Protein AF-A0A847H718-F1 (afdb_monomer_lite)

Secondary structure (DSSP, 8-state):
--HHHHHHHHHHHHHS-S-GGG-TTEEEEEEEE-----TT--SEEEEEEEEETTEEEEEEEEE-TT--EEEE-------HHHHSS--

Foldseek 3Di:
DDQLVLQQLCCCVPPVGSDQVVVVFWDDKDWDAPPDPPPPARWIKIWTWGDDPPDTDIWIWTQHPVRDIDTDDPDDPCPPVNVVPDD

Structure (mmCIF, N/CA/C/O backbone):
data_AF-A0A847H718-F1
#
_entry.id   AF-A0A847H718-F1
#
loop_
_atom_site.group_PDB
_atom_site.id
_atom_site.type_symbol
_atom_site.label_atom_id
_atom_site.label_alt_id
_atom_site.label_comp_id
_atom_site.label_asym_id
_atom_site.label_entity_id
_atom_site.label_seq_id
_atom_site.pdbx_PDB_ins_code
_atom_site.Cartn_x
_atom_site.Cartn_y
_atom_site.Cartn_z
_atom_site.occupancy
_atom_site.B_iso_or_equiv
_atom_site.auth_seq_id
_atom_site.auth_comp_id
_atom_site.auth_asym_id
_atom_site.auth_atom_id
_atom_site.pdbx_PDB_model_num
ATOM 1 N N . MET A 1 1 ? 9.572 1.579 -13.530 1.00 75.00 1 MET A N 1
ATOM 2 C CA . MET A 1 1 ? 8.309 1.531 -12.772 1.00 75.00 1 MET A CA 1
ATOM 3 C C . MET A 1 1 ? 8.144 2.847 -12.036 1.00 75.00 1 MET A C 1
ATOM 5 O O . MET A 1 1 ? 9.138 3.356 -11.529 1.00 75.00 1 MET A O 1
ATOM 9 N N . ASP A 1 2 ? 6.939 3.408 -12.024 1.00 85.69 2 ASP A N 1
ATOM 10 C CA . ASP A 1 2 ? 6.611 4.627 -11.274 1.00 85.69 2 ASP A CA 1
ATOM 11 C C . ASP A 1 2 ? 5.867 4.315 -9.958 1.00 85.69 2 ASP A C 1
ATOM 13 O O . ASP A 1 2 ? 5.489 3.173 -9.688 1.00 85.69 2 ASP A O 1
ATOM 17 N N . ARG A 1 3 ? 5.693 5.338 -9.109 1.00 86.94 3 ARG A N 1
ATOM 18 C CA . ARG A 1 3 ? 5.069 5.195 -7.781 1.00 86.94 3 ARG A CA 1
ATOM 19 C C . ARG A 1 3 ? 3.610 4.758 -7.863 1.00 86.94 3 ARG A C 1
ATOM 21 O O . ARG A 1 3 ? 3.167 3.980 -7.026 1.00 86.94 3 ARG A O 1
ATOM 28 N N . GLU A 1 4 ? 2.882 5.225 -8.871 1.00 90.44 4 GLU A N 1
ATOM 29 C CA . GLU A 1 4 ? 1.471 4.894 -9.055 1.00 90.44 4 GLU A CA 1
ATOM 30 C C . GLU A 1 4 ? 1.304 3.411 -9.416 1.00 90.44 4 GLU A C 1
ATOM 32 O O . GLU A 1 4 ? 0.446 2.725 -8.863 1.00 90.44 4 GLU A O 1
ATOM 37 N N . GLN A 1 5 ? 2.169 2.886 -10.286 1.00 89.94 5 GLN A N 1
ATOM 38 C CA . GLN A 1 5 ? 2.216 1.464 -10.624 1.00 89.94 5 GLN A CA 1
ATOM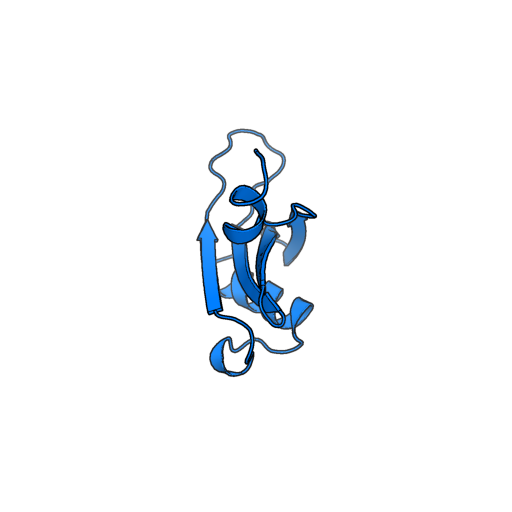 39 C C . GLN A 1 5 ? 2.532 0.591 -9.407 1.00 89.94 5 GLN A C 1
ATOM 41 O O . GLN A 1 5 ? 1.867 -0.423 -9.203 1.00 89.94 5 GLN A O 1
ATOM 46 N N . ALA A 1 6 ? 3.506 0.990 -8.582 1.00 88.75 6 ALA A N 1
ATOM 47 C CA . ALA A 1 6 ? 3.847 0.258 -7.364 1.00 88.75 6 ALA A CA 1
ATOM 48 C C . ALA A 1 6 ? 2.650 0.173 -6.405 1.00 88.75 6 ALA A C 1
ATOM 50 O O . ALA A 1 6 ? 2.328 -0.913 -5.928 1.00 88.75 6 ALA A O 1
ATOM 51 N N . VAL A 1 7 ? 1.937 1.284 -6.191 1.00 91.31 7 VAL A N 1
ATOM 52 C CA . VAL A 1 7 ? 0.717 1.305 -5.372 1.00 91.31 7 VAL A CA 1
ATOM 53 C C . VAL A 1 7 ? -0.344 0.366 -5.942 1.00 91.31 7 VAL A C 1
ATOM 55 O O . VAL A 1 7 ? -0.855 -0.472 -5.206 1.00 91.31 7 VAL A O 1
ATOM 58 N N . LYS A 1 8 ? -0.634 0.431 -7.248 1.00 92.69 8 LYS A N 1
ATOM 59 C CA . LYS A 1 8 ? -1.634 -0.449 -7.881 1.00 92.69 8 LYS A CA 1
ATOM 60 C C . LYS A 1 8 ? -1.314 -1.929 -7.685 1.00 92.69 8 LYS A C 1
ATOM 62 O O . LYS A 1 8 ? -2.211 -2.687 -7.333 1.00 92.69 8 LYS A O 1
ATOM 67 N N . ILE A 1 9 ? -0.048 -2.324 -7.846 1.00 90.12 9 ILE A N 1
ATOM 68 C CA . ILE A 1 9 ? 0.401 -3.707 -7.617 1.00 90.12 9 ILE A CA 1
ATOM 69 C C . ILE A 1 9 ? 0.134 -4.135 -6.169 1.00 90.12 9 ILE A C 1
ATOM 71 O O . ILE A 1 9 ? -0.330 -5.251 -5.936 1.00 90.12 9 ILE A O 1
ATOM 75 N N . ILE A 1 10 ? 0.430 -3.270 -5.193 1.00 90.12 10 ILE A N 1
ATOM 76 C CA . ILE A 1 10 ? 0.189 -3.575 -3.779 1.00 90.12 10 ILE A CA 1
ATOM 77 C C . ILE A 1 10 ? -1.304 -3.710 -3.495 1.00 90.12 10 ILE A C 1
ATOM 79 O O . ILE A 1 10 ? -1.709 -4.701 -2.890 1.00 90.12 10 ILE A O 1
ATOM 83 N N . LEU A 1 11 ? -2.120 -2.757 -3.946 1.00 90.56 11 LEU A N 1
ATOM 84 C CA . LEU A 1 11 ? -3.558 -2.780 -3.687 1.00 90.56 11 LEU A CA 1
ATOM 85 C C . LEU A 1 11 ? -4.217 -4.008 -4.330 1.00 90.56 11 LEU A C 1
ATOM 87 O O . LEU A 1 11 ? -4.943 -4.737 -3.651 1.00 90.56 11 LEU A O 1
ATOM 91 N N . GLU A 1 12 ? -3.874 -4.312 -5.587 1.00 89.06 12 GLU A N 1
ATOM 92 C CA . GLU A 1 12 ? -4.385 -5.487 -6.297 1.00 89.06 12 GLU A CA 1
ATOM 93 C C . GLU A 1 12 ? -4.016 -6.780 -5.561 1.00 89.06 12 GLU A C 1
ATOM 95 O O . GLU A 1 12 ? -4.867 -7.640 -5.342 1.00 89.06 12 GLU A O 1
ATOM 100 N N . LYS A 1 13 ? -2.762 -6.91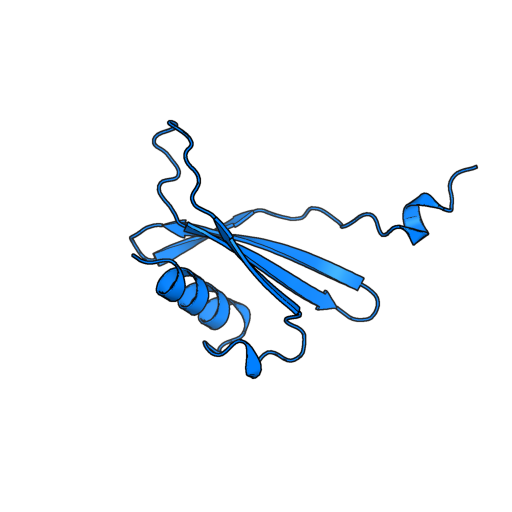6 -5.113 1.00 86.50 13 LYS A N 1
ATOM 101 C CA . LYS A 1 13 ? -2.310 -8.118 -4.398 1.00 86.50 13 LYS A CA 1
ATOM 102 C C . LYS A 1 13 ? -2.893 -8.247 -2.994 1.00 86.50 13 LYS A C 1
ATOM 104 O O . LYS A 1 13 ? -3.128 -9.369 -2.548 1.00 86.50 13 LYS A O 1
ATOM 109 N N . ARG A 1 14 ? -3.078 -7.135 -2.277 1.00 85.56 14 ARG A N 1
ATOM 110 C CA . ARG A 1 14 ? -3.501 -7.129 -0.868 1.00 85.56 14 ARG A CA 1
ATOM 111 C C . ARG A 1 14 ? -5.017 -7.183 -0.698 1.00 85.56 14 ARG A C 1
ATOM 113 O O . ARG A 1 14 ? -5.488 -7.829 0.240 1.00 85.56 14 ARG A O 1
ATOM 120 N N . PHE A 1 15 ? -5.756 -6.508 -1.574 1.00 87.31 15 PHE A N 1
ATOM 121 C CA . PHE A 1 15 ? -7.203 -6.310 -1.458 1.00 87.31 15 PHE A CA 1
ATOM 122 C C . PHE A 1 15 ? -7.992 -6.829 -2.665 1.00 87.31 15 PHE A C 1
ATOM 124 O O . PHE A 1 15 ? -9.214 -6.912 -2.586 1.00 87.31 15 PHE A O 1
ATOM 131 N N . GLY A 1 16 ? -7.327 -7.203 -3.765 1.00 87.94 16 GLY A N 1
ATOM 132 C CA . GLY A 1 16 ? -8.002 -7.606 -5.003 1.00 87.94 16 GLY A CA 1
ATOM 133 C C . GLY A 1 16 ? -8.601 -6.437 -5.791 1.00 87.94 16 GLY A C 1
ATOM 134 O O . GLY A 1 16 ? -9.374 -6.674 -6.715 1.00 87.94 16 GLY A O 1
ATOM 135 N N . ASP A 1 17 ? -8.261 -5.195 -5.433 1.00 91.12 17 ASP A N 1
ATOM 136 C CA . ASP A 1 17 ? -8.731 -3.965 -6.077 1.00 91.12 17 ASP A CA 1
ATOM 137 C C . ASP A 1 17 ? -7.557 -2.989 -6.240 1.00 91.12 17 ASP A C 1
ATOM 139 O O . ASP A 1 17 ? -6.642 -2.973 -5.425 1.00 91.12 17 ASP A O 1
ATOM 143 N N . VAL A 1 18 ? -7.564 -2.177 -7.293 1.00 91.25 18 VAL A N 1
ATOM 144 C CA . VAL A 1 18 ? -6.529 -1.168 -7.579 1.00 91.25 18 VAL A CA 1
ATOM 145 C C . VAL A 1 18 ? -6.922 0.230 -7.109 1.00 91.25 18 VAL A C 1
ATOM 147 O O . VAL A 1 18 ? -6.076 1.125 -7.091 1.00 91.25 18 VAL A O 1
ATOM 150 N N . SER A 1 19 ? -8.194 0.431 -6.764 1.00 91.88 19 SER A N 1
ATOM 151 C CA . SER A 1 19 ? -8.759 1.724 -6.395 1.00 91.88 19 SER A CA 1
ATOM 152 C C . SER A 1 19 ? -8.790 1.886 -4.869 1.00 91.88 19 SER A C 1
ATOM 154 O O . SER A 1 19 ? -9.570 1.201 -4.207 1.00 91.88 19 SER A O 1
ATOM 156 N N . PRO A 1 20 ? -8.006 2.817 -4.285 1.00 89.06 20 PRO A N 1
ATOM 157 C CA . PRO A 1 20 ? -7.976 3.055 -2.837 1.00 89.06 20 PRO A CA 1
ATOM 158 C C . PRO A 1 20 ? -9.353 3.341 -2.227 1.00 89.06 20 PRO A C 1
ATOM 160 O O . PRO A 1 20 ? -9.659 2.891 -1.131 1.00 89.06 20 PRO A O 1
ATOM 163 N N . GLU A 1 21 ? -10.195 4.068 -2.962 1.00 91.38 21 GLU A N 1
ATOM 164 C CA . GLU A 1 21 ? -11.553 4.462 -2.563 1.00 91.38 21 GLU A CA 1
ATOM 165 C C . GLU A 1 21 ? -12.516 3.284 -2.355 1.00 91.38 21 GLU A C 1
ATOM 167 O O . GLU A 1 21 ? -13.501 3.419 -1.630 1.00 91.38 21 GLU A O 1
ATOM 172 N N . ASN A 1 22 ? -12.216 2.124 -2.945 1.00 92.62 22 ASN A N 1
ATOM 173 C CA . ASN A 1 22 ? -13.002 0.905 -2.774 1.00 92.62 22 ASN A CA 1
ATOM 174 C C . ASN A 1 22 ? -12.560 0.082 -1.556 1.00 92.62 22 ASN A C 1
ATOM 176 O O . ASN A 1 22 ? -13.192 -0.928 -1.246 1.00 92.62 22 ASN A O 1
ATOM 180 N N . ILE A 1 23 ? -11.484 0.483 -0.871 1.00 91.12 23 ILE A N 1
ATOM 181 C CA . ILE A 1 23 ? -10.902 -0.257 0.248 1.00 91.12 23 ILE A CA 1
ATOM 182 C C . ILE A 1 23 ? -11.336 0.435 1.549 1.00 91.12 23 ILE A C 1
ATOM 184 O O . ILE A 1 23 ? -10.719 1.410 1.975 1.00 91.12 23 ILE A O 1
ATOM 188 N N . PRO A 1 24 ? -12.410 -0.042 2.208 1.00 88.94 24 PRO A N 1
ATOM 189 C CA . PRO A 1 24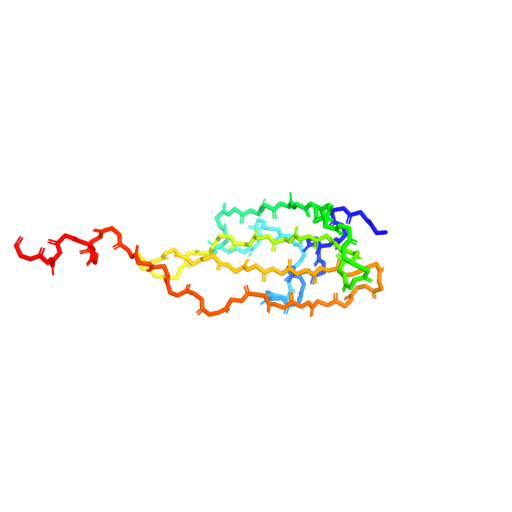 ? -13.098 0.704 3.266 1.00 88.94 24 PRO A CA 1
ATOM 190 C C . PRO A 1 24 ? -12.261 0.914 4.533 1.00 88.94 24 PRO A C 1
ATOM 192 O O . PRO A 1 24 ? -12.577 1.778 5.345 1.00 88.94 24 PRO A O 1
ATOM 195 N N . ASN A 1 25 ? -11.225 0.104 4.729 1.00 90.62 25 ASN A N 1
ATOM 196 C CA . ASN A 1 25 ? -10.340 0.151 5.882 1.00 90.62 25 ASN A CA 1
ATOM 197 C C . ASN A 1 25 ? -8.977 0.788 5.581 1.00 90.62 25 ASN A C 1
ATOM 199 O O . ASN A 1 25 ? -8.145 0.864 6.482 1.00 90.62 25 ASN A O 1
ATOM 203 N N . LEU A 1 26 ? -8.733 1.241 4.351 1.00 92.38 26 LEU A N 1
ATOM 204 C CA . LEU A 1 26 ? -7.501 1.930 3.990 1.00 92.38 26 LEU A CA 1
ATOM 205 C C . LEU A 1 26 ? -7.616 3.411 4.353 1.00 92.38 26 LEU A C 1
ATOM 207 O O . LEU A 1 26 ? -8.485 4.121 3.854 1.00 92.38 26 LEU A O 1
ATOM 211 N N . LEU A 1 27 ? -6.741 3.867 5.242 1.00 91.44 27 LEU A N 1
ATOM 212 C CA . LEU A 1 27 ? -6.729 5.242 5.734 1.00 91.44 27 LEU A CA 1
ATOM 213 C C . LEU A 1 27 ? -5.786 6.119 4.911 1.00 91.44 27 LEU A C 1
ATOM 215 O O . LEU A 1 27 ? -6.129 7.250 4.574 1.00 91.44 27 LEU A O 1
ATOM 219 N N . GLU A 1 28 ? -4.599 5.602 4.592 1.00 91.81 28 GLU A N 1
ATOM 220 C CA . GLU A 1 28 ? -3.546 6.365 3.925 1.00 91.81 28 GLU A CA 1
ATOM 221 C C . GLU A 1 28 ? -2.614 5.443 3.129 1.00 91.81 28 GLU A C 1
ATOM 223 O O . GLU A 1 28 ? -2.403 4.280 3.486 1.00 91.81 28 GLU A O 1
ATOM 228 N N . ILE A 1 29 ? -2.048 5.981 2.046 1.00 92.38 29 ILE A N 1
ATOM 229 C CA . ILE A 1 29 ? -1.001 5.339 1.252 1.00 92.38 29 ILE A CA 1
ATOM 230 C C . ILE A 1 29 ? 0.179 6.299 1.172 1.00 92.38 29 ILE A C 1
ATOM 232 O O . ILE A 1 29 ? 0.059 7.388 0.609 1.00 92.38 29 ILE A O 1
ATOM 236 N N . ASN A 1 30 ? 1.330 5.860 1.664 1.00 90.75 30 ASN A N 1
ATOM 237 C CA . ASN A 1 30 ? 2.582 6.595 1.581 1.00 90.75 30 ASN A CA 1
ATOM 238 C C . ASN A 1 30 ? 3.549 5.885 0.636 1.00 90.75 30 ASN A C 1
ATOM 240 O O . ASN A 1 30 ? 3.634 4.660 0.619 1.00 90.75 30 ASN A O 1
ATOM 244 N N . THR A 1 31 ? 4.298 6.650 -0.158 1.00 89.19 31 THR A N 1
ATOM 245 C CA . THR A 1 31 ? 5.312 6.096 -1.068 1.00 89.19 31 THR A CA 1
ATOM 246 C C . THR A 1 31 ? 6.658 6.756 -0.842 1.00 89.19 31 THR A C 1
ATOM 248 O O . THR A 1 31 ? 6.735 7.985 -0.786 1.00 89.19 31 THR A O 1
ATOM 251 N N . PHE A 1 32 ? 7.720 5.963 -0.796 1.00 85.31 32 PHE A N 1
ATOM 252 C CA . PHE A 1 32 ? 9.089 6.433 -0.619 1.00 85.31 32 PHE A CA 1
ATOM 253 C C . PHE A 1 32 ? 10.043 5.694 -1.560 1.00 85.31 32 PHE A C 1
ATOM 255 O O . PHE A 1 32 ? 9.754 4.604 -2.048 1.00 85.31 32 PHE A O 1
ATOM 262 N N . VAL A 1 33 ? 11.172 6.322 -1.872 1.00 76.75 33 VAL A N 1
ATOM 263 C CA . VAL A 1 33 ? 12.255 5.701 -2.641 1.00 76.75 33 VAL A CA 1
ATOM 264 C C . VAL A 1 33 ? 13.384 5.470 -1.650 1.00 76.75 33 VAL A C 1
ATOM 266 O O . VAL A 1 33 ? 13.772 6.409 -0.959 1.00 76.75 33 VAL A O 1
ATOM 269 N N . SER A 1 34 ? 13.849 4.228 -1.519 1.00 63.16 34 SER A N 1
ATOM 270 C CA . SER A 1 34 ? 15.039 3.945 -0.718 1.00 63.16 34 SER A CA 1
ATOM 271 C C . SER A 1 34 ? 16.255 4.415 -1.516 1.00 63.16 34 SER A C 1
ATOM 273 O O . SER A 1 34 ? 16.530 3.887 -2.591 1.00 63.16 34 SER A O 1
ATOM 275 N N . ASP A 1 35 ? 16.926 5.454 -1.017 1.00 56.28 35 ASP A N 1
ATOM 276 C CA . ASP A 1 35 ? 18.180 5.996 -1.562 1.00 56.28 35 ASP A CA 1
ATOM 277 C C . ASP A 1 35 ? 19.414 5.244 -1.018 1.00 56.28 35 ASP A C 1
ATOM 279 O O . ASP A 1 35 ? 20.536 5.755 -1.073 1.00 56.28 35 ASP A O 1
ATOM 283 N N . ASP A 1 36 ? 19.240 4.042 -0.455 1.00 51.53 36 ASP A N 1
ATOM 284 C CA . ASP A 1 36 ? 20.375 3.297 0.082 1.00 51.53 36 ASP A CA 1
ATOM 285 C C . ASP A 1 36 ? 21.283 2.816 -1.056 1.00 51.53 36 ASP A C 1
ATOM 287 O O . ASP A 1 36 ? 20.892 2.048 -1.932 1.00 51.53 36 ASP A O 1
ATOM 291 N N . ASN A 1 37 ? 22.541 3.262 -0.996 1.00 48.69 37 ASN A N 1
ATOM 292 C CA . ASN A 1 37 ? 23.683 2.843 -1.820 1.00 48.69 37 ASN A CA 1
ATOM 293 C C . ASN A 1 37 ? 24.043 1.344 -1.668 1.00 48.69 37 ASN A C 1
ATOM 295 O O . ASN A 1 37 ? 25.138 0.933 -2.048 1.00 48.69 37 ASN A O 1
ATOM 299 N N . ASP A 1 38 ? 23.155 0.532 -1.098 1.00 49.34 38 ASP A N 1
ATOM 300 C CA . ASP A 1 38 ? 23.286 -0.913 -0.986 1.00 49.34 38 ASP A CA 1
ATOM 301 C C . ASP A 1 38 ? 22.564 -1.552 -2.182 1.00 49.34 38 ASP A C 1
ATOM 303 O O . ASP A 1 38 ? 21.351 -1.430 -2.346 1.00 49.34 38 ASP A O 1
ATOM 307 N N . GLU A 1 39 ? 23.321 -2.236 -3.043 1.00 45.94 39 GLU A N 1
ATOM 308 C CA . GLU A 1 39 ? 22.933 -2.781 -4.360 1.00 45.94 39 GLU A CA 1
ATOM 309 C C . GLU A 1 39 ? 21.730 -3.756 -4.365 1.00 45.94 39 GLU A C 1
ATOM 311 O O . GLU A 1 39 ? 21.399 -4.331 -5.401 1.00 45.94 39 GLU A O 1
ATOM 316 N N . SER A 1 40 ? 21.053 -3.970 -3.235 1.00 50.25 40 SER A N 1
ATOM 317 C CA . SER A 1 40 ? 20.070 -5.043 -3.061 1.00 50.25 40 SER A CA 1
ATOM 318 C C . SER A 1 40 ? 18.601 -4.607 -3.029 1.00 50.25 40 SER A C 1
ATOM 320 O O . SER A 1 40 ? 17.736 -5.480 -2.988 1.00 50.25 40 SER A O 1
ATOM 322 N N . ALA A 1 41 ? 18.271 -3.311 -3.082 1.00 53.88 41 ALA A N 1
ATOM 323 C CA . ALA A 1 41 ? 16.872 -2.885 -2.954 1.00 53.88 41 ALA A CA 1
ATOM 324 C C . ALA A 1 41 ? 16.501 -1.647 -3.792 1.00 53.88 41 ALA A C 1
ATOM 326 O O . ALA A 1 41 ? 15.893 -0.698 -3.300 1.00 53.88 41 ALA A O 1
ATOM 327 N N . MET A 1 42 ? 16.832 -1.653 -5.088 1.00 64.56 42 MET A N 1
ATOM 328 C CA . MET A 1 42 ? 16.316 -0.649 -6.026 1.00 64.56 42 MET A CA 1
ATOM 329 C C . MET A 1 42 ? 14.816 -0.872 -6.256 1.00 64.56 42 MET A C 1
ATOM 331 O O . MET A 1 42 ? 14.430 -1.550 -7.201 1.00 64.56 42 MET A O 1
ATOM 335 N N . GLY A 1 43 ? 13.964 -0.330 -5.389 1.00 76.69 43 GLY A N 1
ATOM 336 C CA . GLY A 1 43 ? 12.512 -0.483 -5.464 1.00 76.69 43 GLY A CA 1
ATOM 337 C C . GLY A 1 43 ? 11.756 0.682 -4.828 1.00 76.69 43 GLY A C 1
ATOM 338 O O . GLY A 1 43 ? 12.318 1.481 -4.081 1.00 76.69 43 GLY A O 1
ATOM 339 N N . ILE A 1 44 ? 10.465 0.783 -5.133 1.00 86.12 44 ILE A N 1
ATOM 340 C CA . ILE A 1 44 ? 9.558 1.775 -4.553 1.00 86.12 44 ILE A CA 1
ATOM 341 C C . ILE A 1 44 ? 8.961 1.188 -3.277 1.00 86.12 44 ILE A C 1
ATOM 343 O O . ILE A 1 44 ? 8.297 0.152 -3.321 1.00 86.12 44 ILE A O 1
ATOM 347 N N . GLY A 1 45 ? 9.199 1.857 -2.153 1.00 87.56 45 GLY A N 1
ATOM 348 C CA . GLY A 1 45 ? 8.540 1.578 -0.887 1.00 87.56 45 GLY A CA 1
ATOM 349 C C . GLY A 1 45 ? 7.105 2.098 -0.896 1.00 87.56 45 GLY A C 1
ATOM 350 O O . GLY A 1 45 ? 6.854 3.230 -1.314 1.00 87.56 45 GLY A O 1
ATOM 351 N N . VAL A 1 46 ? 6.165 1.275 -0.445 1.00 88.56 46 VAL A N 1
ATOM 352 C CA . VAL A 1 46 ? 4.746 1.594 -0.278 1.00 88.56 46 VAL A CA 1
ATOM 353 C C . VAL A 1 46 ? 4.353 1.225 1.147 1.00 88.56 46 VAL A C 1
ATOM 355 O O . VAL A 1 46 ? 4.453 0.065 1.533 1.00 88.56 46 VAL A O 1
ATOM 358 N N . GLN A 1 47 ? 3.897 2.200 1.920 1.00 90.19 47 GLN A N 1
ATOM 359 C CA . GLN A 1 47 ? 3.328 1.996 3.245 1.00 90.19 47 GLN A CA 1
ATOM 360 C C . GLN A 1 47 ? 1.811 2.161 3.165 1.00 90.19 47 GLN A C 1
ATOM 362 O O . GLN A 1 47 ? 1.315 3.163 2.646 1.00 90.19 47 GLN A O 1
ATOM 367 N N . LEU A 1 48 ? 1.084 1.178 3.685 1.00 90.62 48 LEU A N 1
ATOM 368 C CA . LEU A 1 48 ? -0.363 1.210 3.843 1.00 90.62 48 LEU A CA 1
ATOM 369 C C . LEU A 1 48 ? -0.710 1.432 5.312 1.00 90.62 48 LEU A C 1
ATOM 371 O O . LEU A 1 48 ? -0.259 0.675 6.172 1.00 90.62 48 LEU A O 1
ATOM 375 N N . VAL A 1 49 ? -1.547 2.429 5.585 1.00 90.56 49 VAL A N 1
ATOM 376 C CA . VAL A 1 49 ? -2.130 2.658 6.911 1.00 90.56 49 VAL A CA 1
ATOM 377 C C . VAL A 1 49 ? -3.552 2.114 6.894 1.00 90.56 49 VAL A C 1
ATOM 379 O O . VAL A 1 49 ? -4.403 2.619 6.161 1.00 90.56 49 VAL A O 1
ATOM 382 N N . ILE A 1 50 ? -3.815 1.067 7.672 1.00 89.75 50 ILE A N 1
ATOM 383 C CA . ILE A 1 50 ? -5.065 0.300 7.631 1.00 89.75 50 ILE A CA 1
ATOM 384 C C . ILE A 1 50 ? -5.727 0.320 9.010 1.00 89.75 50 ILE A C 1
ATOM 386 O O . ILE A 1 50 ? -5.074 0.131 10.034 1.00 89.75 50 ILE A O 1
ATOM 390 N N . SER A 1 51 ? -7.042 0.519 9.046 1.00 89.25 51 SER A N 1
ATOM 391 C CA . SER A 1 51 ? -7.854 0.338 10.248 1.00 89.25 51 SER A CA 1
ATOM 392 C C . SER A 1 51 ? -8.287 -1.125 10.393 1.00 89.25 51 SER A C 1
ATOM 394 O O . SER A 1 51 ? -8.984 -1.665 9.537 1.00 89.25 51 SER A O 1
ATOM 396 N N . GLU A 1 52 ? -7.920 -1.771 11.498 1.00 83.62 52 GLU A N 1
ATOM 397 C CA . GLU A 1 52 ? -8.451 -3.082 11.891 1.00 83.62 52 GLU A CA 1
ATOM 398 C C . GLU A 1 52 ? -9.147 -2.962 13.252 1.00 83.62 52 GLU A C 1
ATOM 400 O O . GLU A 1 52 ? -8.523 -2.969 14.314 1.00 83.62 52 GLU A O 1
ATOM 405 N N . GLY A 1 53 ? -10.476 -2.824 13.220 1.00 83.81 53 GLY A N 1
ATOM 406 C CA . GLY A 1 53 ? -11.290 -2.659 14.424 1.00 83.81 53 GLY A CA 1
ATOM 407 C C . GLY A 1 53 ? -10.981 -1.348 15.151 1.00 83.81 53 GLY A C 1
ATOM 408 O O . GLY A 1 53 ? -11.177 -0.270 14.600 1.00 83.81 53 GLY A O 1
ATOM 409 N N . GLU A 1 54 ? -10.518 -1.437 16.400 1.00 81.81 54 GLU A N 1
ATOM 410 C CA . GLU A 1 54 ? -10.092 -0.265 17.183 1.00 81.81 54 GLU A CA 1
ATOM 411 C C . GLU A 1 54 ? -8.622 0.125 16.958 1.00 81.81 54 GLU A C 1
ATOM 413 O O . GLU A 1 54 ? -8.158 1.112 17.535 1.00 81.81 54 GLU A O 1
ATOM 418 N N . SER A 1 55 ? -7.883 -0.644 16.157 1.00 82.62 55 SER A N 1
ATOM 419 C CA . SER A 1 55 ? -6.444 -0.483 15.960 1.00 82.62 55 SER A CA 1
ATOM 420 C C . SER A 1 55 ? -6.108 0.064 14.573 1.00 82.62 55 SER A C 1
ATOM 422 O O . SER A 1 55 ? -6.861 -0.099 13.611 1.00 82.62 55 SER A O 1
ATOM 424 N N . VAL A 1 56 ? -4.946 0.712 14.480 1.00 87.00 56 VAL A N 1
ATOM 425 C CA . VAL A 1 56 ? -4.339 1.157 13.220 1.00 87.00 56 VAL A CA 1
ATOM 426 C C . VAL A 1 56 ? -3.052 0.372 13.012 1.00 87.00 56 VAL A C 1
ATOM 428 O O . VAL A 1 56 ? -2.215 0.302 13.913 1.00 87.00 56 VAL A O 1
ATOM 431 N N . ILE A 1 57 ? -2.912 -0.229 11.836 1.00 86.06 57 ILE A N 1
ATOM 432 C CA . ILE A 1 57 ? -1.776 -1.060 11.445 1.00 86.06 57 ILE A CA 1
ATOM 433 C C . ILE A 1 57 ? -1.072 -0.388 10.274 1.00 86.06 57 IL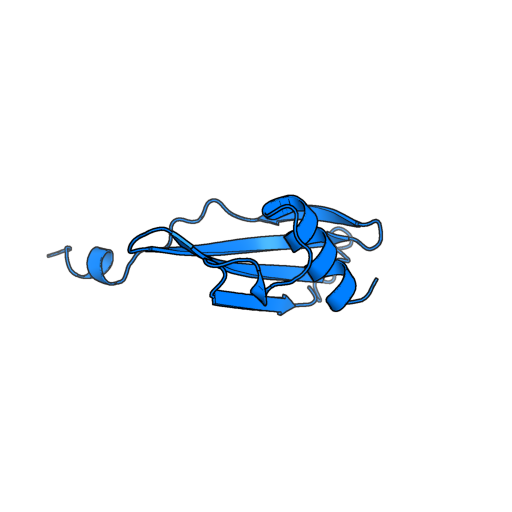E A C 1
ATOM 435 O O . ILE A 1 57 ? -1.720 0.127 9.365 1.00 86.06 57 ILE A O 1
ATOM 439 N N . ASN A 1 58 ? 0.258 -0.419 10.306 1.00 87.12 58 ASN A N 1
ATOM 440 C CA . ASN A 1 58 ? 1.100 0.043 9.213 1.00 87.12 58 ASN A CA 1
ATOM 441 C C . ASN A 1 58 ? 1.755 -1.175 8.561 1.00 87.12 58 ASN A C 1
ATOM 443 O O . ASN A 1 58 ? 2.520 -1.886 9.214 1.00 87.12 58 ASN A O 1
ATOM 447 N N . GLU A 1 59 ? 1.442 -1.419 7.293 1.00 87.69 59 GLU A N 1
ATOM 448 C CA . GLU A 1 59 ? 2.073 -2.462 6.483 1.00 87.69 59 GLU A CA 1
ATOM 449 C C . GLU A 1 59 ? 3.042 -1.797 5.500 1.00 87.69 59 GLU A C 1
ATOM 451 O O . GLU A 1 59 ? 2.649 -0.896 4.760 1.00 87.69 59 GLU A O 1
ATOM 456 N N . GLU A 1 60 ? 4.305 -2.226 5.475 1.00 88.81 60 GLU A N 1
ATOM 457 C CA . GLU A 1 60 ? 5.305 -1.699 4.545 1.00 88.81 60 GLU A CA 1
ATOM 458 C C . GLU A 1 60 ? 5.676 -2.741 3.496 1.00 88.81 60 GLU A C 1
ATOM 460 O O . GLU A 1 60 ? 5.910 -3.917 3.779 1.00 88.81 60 GLU A O 1
ATOM 465 N N . TYR A 1 61 ? 5.743 -2.290 2.252 1.00 86.19 61 TYR A N 1
ATOM 466 C CA . TYR A 1 61 ? 6.057 -3.105 1.096 1.00 86.19 61 TYR A CA 1
ATOM 467 C C . TYR A 1 61 ? 7.132 -2.436 0.262 1.00 86.19 61 TYR A C 1
ATOM 469 O O . TYR A 1 61 ? 7.192 -1.216 0.165 1.00 86.19 61 TYR A O 1
ATOM 477 N N . GLN A 1 62 ? 7.944 -3.237 -0.407 1.00 86.44 62 GLN A N 1
ATOM 478 C CA . GLN A 1 62 ? 8.887 -2.777 -1.405 1.00 86.44 62 GLN A CA 1
ATOM 479 C C . GLN A 1 62 ? 8.586 -3.460 -2.728 1.00 86.44 62 GLN A C 1
ATOM 481 O O . GLN A 1 62 ? 8.539 -4.687 -2.803 1.00 86.44 62 GLN A O 1
ATOM 486 N N . VAL A 1 63 ? 8.376 -2.656 -3.766 1.00 84.06 63 VAL A N 1
ATOM 487 C CA . VAL A 1 63 ? 8.126 -3.131 -5.124 1.00 84.06 63 VAL A CA 1
ATOM 488 C C . VAL A 1 63 ? 9.364 -2.860 -5.967 1.00 84.06 63 VAL A C 1
ATOM 490 O O . VAL A 1 63 ? 9.739 -1.706 -6.173 1.00 84.06 63 VAL A O 1
ATOM 493 N N . ASN A 1 64 ? 9.996 -3.911 -6.478 1.00 82.56 64 ASN A N 1
ATOM 494 C CA . ASN A 1 64 ? 11.115 -3.774 -7.414 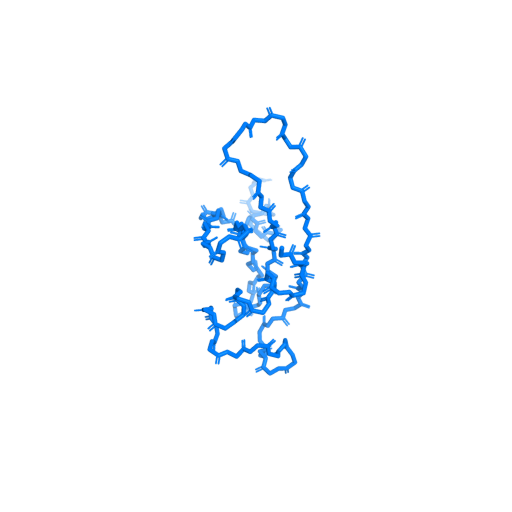1.00 82.56 64 ASN A CA 1
ATOM 495 C C . ASN A 1 64 ? 10.608 -3.467 -8.837 1.00 82.56 64 ASN A C 1
ATOM 497 O O . ASN A 1 64 ? 9.444 -3.737 -9.132 1.00 82.56 64 ASN A O 1
ATOM 501 N N . PRO A 1 65 ? 11.453 -2.946 -9.750 1.00 76.31 65 PRO A N 1
ATOM 502 C CA . PRO A 1 65 ? 11.096 -2.644 -11.137 1.00 76.31 65 PRO A CA 1
ATOM 503 C C . PRO A 1 65 ? 10.395 -3.777 -11.895 1.00 76.31 65 PRO A C 1
ATOM 505 O O . PRO A 1 65 ? 9.591 -3.489 -12.778 1.00 76.31 65 PRO A O 1
ATOM 508 N N . ASP A 1 66 ? 10.661 -5.030 -11.521 1.00 75.69 66 ASP A N 1
ATOM 509 C CA . ASP A 1 66 ? 10.044 -6.235 -12.090 1.00 75.69 66 ASP A CA 1
ATOM 510 C C . ASP A 1 66 ? 8.655 -6.568 -11.499 1.00 75.69 66 ASP A C 1
ATOM 512 O O . ASP A 1 66 ? 8.055 -7.584 -11.845 1.00 75.69 66 ASP A O 1
ATOM 516 N N . GLY A 1 67 ? 8.135 -5.755 -10.573 1.00 69.44 67 GLY A N 1
ATOM 517 C CA . GLY A 1 67 ? 6.846 -5.970 -9.901 1.00 69.44 67 GLY A CA 1
ATOM 518 C C . GLY A 1 67 ? 6.878 -7.001 -8.763 1.00 69.44 67 GLY A C 1
ATOM 519 O O . GLY A 1 67 ? 5.828 -7.428 -8.270 1.00 69.44 67 GLY A O 1
ATOM 520 N N . ILE A 1 68 ? 8.073 -7.423 -8.337 1.00 70.69 68 ILE A N 1
ATOM 521 C CA . ILE A 1 68 ? 8.257 -8.291 -7.167 1.00 70.69 68 ILE A CA 1
ATOM 522 C C . ILE A 1 68 ? 8.008 -7.470 -5.904 1.00 70.69 68 ILE A C 1
ATOM 524 O O . ILE A 1 68 ? 8.559 -6.381 -5.762 1.00 70.69 68 ILE A O 1
ATOM 528 N N . VAL A 1 69 ? 7.193 -8.013 -4.998 1.00 73.19 69 VAL A N 1
ATOM 529 C CA . VAL A 1 69 ? 6.791 -7.363 -3.748 1.00 73.19 69 VAL A CA 1
ATOM 530 C C . VAL A 1 69 ? 7.456 -8.062 -2.569 1.00 73.19 69 VAL A C 1
ATOM 532 O O . VAL A 1 69 ? 7.262 -9.263 -2.381 1.00 73.19 69 VAL A O 1
ATOM 535 N N . PHE A 1 70 ? 8.178 -7.301 -1.755 1.00 73.38 70 PHE A N 1
ATOM 536 C CA . PHE A 1 70 ? 8.713 -7.727 -0.466 1.00 73.38 70 PHE A CA 1
ATOM 537 C C . PHE A 1 70 ? 7.935 -7.020 0.640 1.00 73.38 70 PHE A C 1
ATOM 539 O O . PHE A 1 70 ? 7.834 -5.800 0.621 1.00 73.38 70 PHE A O 1
ATOM 546 N N . SER A 1 71 ? 7.367 -7.758 1.591 1.00 69.75 71 SER A N 1
ATOM 547 C CA . SER A 1 71 ? 6.706 -7.170 2.761 1.00 69.75 71 SER A CA 1
ATOM 548 C C . SER A 1 71 ? 7.696 -7.038 3.914 1.00 69.75 71 SER A C 1
ATOM 550 O O . SER A 1 71 ? 8.297 -8.034 4.326 1.00 69.75 71 SER A O 1
ATOM 552 N N . TRP A 1 72 ? 7.818 -5.838 4.463 1.00 66.44 72 TRP A N 1
ATOM 553 C CA . TRP A 1 72 ? 8.559 -5.549 5.679 1.00 66.44 72 TRP A CA 1
ATOM 554 C C . TRP A 1 72 ? 7.538 -5.318 6.795 1.00 66.44 72 TRP A C 1
ATOM 556 O O . TRP A 1 72 ? 6.816 -4.329 6.795 1.00 66.44 72 TRP A O 1
ATOM 566 N N . GLY A 1 73 ? 7.445 -6.247 7.746 1.00 52.56 73 GLY A N 1
ATOM 567 C CA . GLY A 1 73 ? 6.698 -5.995 8.978 1.00 52.56 73 GLY A CA 1
ATOM 568 C C . GLY A 1 73 ? 5.935 -7.187 9.541 1.00 52.56 73 GLY A C 1
ATOM 569 O O . GLY A 1 73 ? 4.956 -7.654 8.978 1.00 52.56 73 GLY A O 1
ATOM 570 N N . ASN A 1 74 ? 6.352 -7.594 10.737 1.00 43.47 74 ASN A N 1
ATOM 571 C CA . ASN A 1 74 ? 5.437 -7.830 11.850 1.00 43.47 74 ASN A CA 1
ATOM 572 C C . ASN A 1 74 ? 5.950 -6.946 12.996 1.00 43.47 74 ASN A C 1
ATOM 574 O O . ASN A 1 74 ? 6.620 -7.430 13.907 1.00 43.47 74 ASN A O 1
ATOM 578 N N . THR A 1 75 ? 5.711 -5.635 12.919 1.00 44.88 75 THR A N 1
ATOM 579 C CA . THR A 1 75 ? 5.986 -4.730 14.043 1.00 44.88 75 THR A CA 1
ATOM 580 C C . THR A 1 75 ? 4.646 -4.353 14.666 1.00 44.88 75 THR A C 1
ATOM 582 O O . THR A 1 75 ? 3.901 -3.587 14.057 1.00 44.88 75 THR A O 1
ATOM 585 N N . PRO A 1 76 ? 4.287 -4.897 15.843 1.00 37.03 76 PRO A N 1
ATOM 586 C CA . PRO A 1 76 ? 3.073 -4.487 16.530 1.00 37.03 76 PRO A CA 1
ATOM 587 C C . PRO A 1 76 ? 3.176 -3.000 16.874 1.00 37.03 76 PRO A C 1
ATOM 589 O O . PRO A 1 76 ? 4.122 -2.569 17.537 1.00 37.03 76 PRO A O 1
ATOM 592 N N . VAL A 1 77 ? 2.200 -2.217 16.416 1.00 42.62 77 VAL A N 1
ATOM 593 C CA . VAL A 1 77 ? 2.032 -0.826 16.834 1.00 42.62 77 VAL A CA 1
ATOM 594 C C . VAL A 1 77 ? 1.750 -0.851 18.335 1.00 42.62 77 VAL A C 1
ATOM 596 O O . VAL A 1 77 ? 0.725 -1.369 18.778 1.00 42.62 77 VAL A O 1
ATOM 599 N N . ILE A 1 78 ? 2.681 -0.341 19.141 1.00 42.12 78 ILE A N 1
ATOM 600 C CA . ILE A 1 78 ? 2.400 -0.058 20.547 1.00 42.12 78 ILE A CA 1
ATOM 601 C C . ILE A 1 78 ? 1.382 1.085 20.547 1.00 42.12 78 ILE A C 1
ATOM 603 O O . ILE A 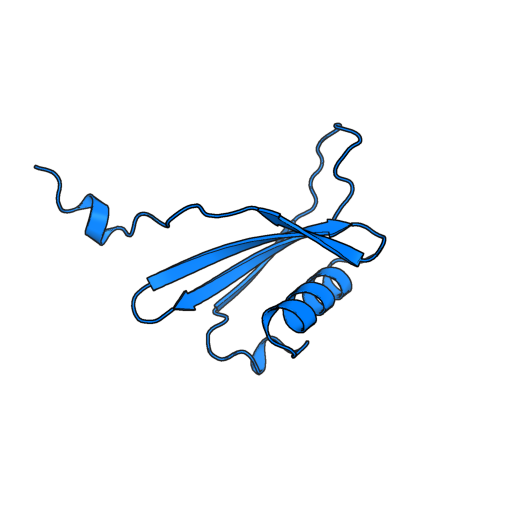1 78 ? 1.736 2.235 20.311 1.00 42.12 78 ILE A O 1
ATOM 607 N N . ASP A 1 79 ? 0.112 0.750 20.764 1.00 43.28 79 ASP A N 1
ATOM 608 C CA . ASP A 1 79 ? -0.965 1.720 20.944 1.00 43.28 79 ASP A CA 1
ATOM 609 C C . ASP A 1 79 ? -0.642 2.644 22.138 1.00 43.28 79 ASP A C 1
ATOM 611 O O . ASP A 1 79 ? -0.136 2.186 23.165 1.00 43.28 79 ASP A O 1
ATOM 615 N N . ASP A 1 80 ? -0.937 3.941 22.041 1.00 44.78 80 ASP A N 1
ATOM 616 C CA . ASP A 1 80 ? -0.679 4.920 23.112 1.00 44.78 80 ASP A CA 1
ATOM 617 C C . ASP A 1 80 ? -1.421 4.552 24.425 1.00 44.78 80 ASP A C 1
ATOM 619 O O . ASP A 1 80 ? -0.951 4.843 25.529 1.00 44.78 80 ASP A O 1
ATOM 623 N N . ARG A 1 81 ? -2.542 3.809 24.347 1.00 50.44 81 ARG A N 1
ATOM 624 C CA . ARG A 1 81 ? -3.224 3.209 25.515 1.00 50.44 81 ARG A CA 1
ATOM 625 C C . ARG A 1 81 ? -2.388 2.088 26.151 1.00 50.44 81 ARG A C 1
ATOM 627 O O . ARG A 1 81 ? -2.491 1.871 27.356 1.00 50.44 81 ARG A O 1
ATOM 634 N N . SER A 1 82 ? -1.534 1.414 25.379 1.00 48.25 82 SER A N 1
ATOM 635 C CA . SER A 1 82 ? -0.600 0.380 25.857 1.00 48.25 82 SER A CA 1
ATOM 636 C C . SER A 1 82 ? 0.620 0.964 26.582 1.00 48.25 82 SER A C 1
ATOM 638 O O . SER A 1 82 ? 1.226 0.276 27.404 1.00 48.25 82 SER A O 1
ATOM 640 N N . LEU A 1 83 ? 0.967 2.236 26.337 1.00 50.88 83 LEU A N 1
ATOM 641 C CA . LEU A 1 83 ? 2.009 2.966 27.080 1.00 50.88 83 LEU A CA 1
ATOM 642 C C . LEU A 1 83 ? 1.501 3.541 28.411 1.00 50.88 83 LEU A C 1
ATOM 644 O O . LEU A 1 83 ? 2.281 3.686 29.350 1.00 50.88 83 LEU A O 1
ATOM 648 N N . LYS A 1 84 ? 0.196 3.815 28.537 1.00 52.47 84 LYS A N 1
ATOM 649 C CA . LYS A 1 84 ? -0.408 4.390 29.757 1.00 52.47 84 LYS A CA 1
ATOM 650 C C . LYS A 1 84 ? -0.648 3.392 30.898 1.00 52.47 84 LYS A C 1
ATOM 652 O O . LYS A 1 84 ? -1.104 3.796 31.962 1.00 52.47 84 LYS A O 1
ATOM 657 N N . HIS A 1 85 ? -0.303 2.117 30.717 1.00 47.69 85 HIS A N 1
ATOM 658 C CA . HIS A 1 85 ? -0.395 1.073 31.746 1.00 47.69 85 HIS A CA 1
ATOM 659 C C . HIS A 1 85 ? 0.980 0.512 32.145 1.00 47.69 85 HIS A C 1
ATOM 661 O O . HIS A 1 85 ? 1.179 -0.701 32.195 1.00 47.69 85 HIS A O 1
ATOM 667 N N . ARG A 1 86 ? 1.951 1.377 32.462 1.00 43.94 86 ARG A N 1
ATOM 668 C CA . ARG A 1 86 ? 3.153 0.964 33.204 1.00 43.94 86 ARG A CA 1
ATOM 669 C C . ARG A 1 86 ? 3.537 2.002 34.265 1.00 43.94 86 ARG A C 1
ATOM 671 O O . ARG A 1 86 ? 4.222 2.964 33.948 1.00 43.94 86 ARG A O 1
ATOM 678 N N . PHE A 1 87 ? 3.138 1.663 35.497 1.00 44.53 87 PHE A N 1
ATOM 679 C CA . PHE A 1 87 ? 3.516 2.198 36.818 1.00 44.53 87 PHE A CA 1
ATOM 680 C C . PHE A 1 87 ? 3.000 3.584 37.215 1.00 44.53 87 PHE A C 1
ATOM 682 O O . PHE A 1 87 ? 3.328 4.583 36.545 1.00 44.53 87 PHE A O 1
#

Radius of gyration: 14.88 Å; chains: 1; bounding box: 37×15×50 Å

Sequence (87 aa):
MDREQAVKIILEKRFGDVSPENIPNLLEINTFVSDDNDESAMGIGVQLVISEGESVINEEYQVNPDGIVFSWGNTPVIDDRSLKHRF

pLDDT: mean 75.64, std 17.76, range [37.03, 92.69]